Protein AF-A0A1Z4RMT8-F1 (afdb_monomer_lite)

Radius of gyration: 17.28 Å; chains: 1; bounding box: 41×30×41 Å

Foldseek 3Di:
DDKDKDWDWADPDLQDTDIDIDIDDDDDVVVPNPVVVVVVVVVVVVVVVVVVVVDDSDDDLPPVVDDDDPVCVVVVVVSPVVVVVCVVVVNPPPD

Structure (mmCIF, N/CA/C/O backbone):
data_AF-A0A1Z4RMT8-F1
#
_entry.id   AF-A0A1Z4RMT8-F1
#
loop_
_atom_site.group_PDB
_atom_site.id
_atom_site.type_symbol
_atom_site.label_atom_id
_atom_site.label_alt_id
_atom_site.label_comp_id
_atom_site.label_asym_id
_atom_site.label_entity_id
_atom_site.label_seq_id
_atom_site.pdbx_PDB_ins_code
_atom_site.Cartn_x
_atom_site.Cartn_y
_atom_site.Cartn_z
_atom_site.occupancy
_atom_site.B_iso_or_equiv
_atom_site.auth_seq_id
_atom_site.auth_comp_id
_atom_site.auth_asym_id
_atom_site.auth_atom_id
_atom_site.pdbx_PDB_model_num
ATOM 1 N N . MET A 1 1 ? 21.112 6.092 -6.446 1.00 73.25 1 MET A N 1
ATOM 2 C CA . MET A 1 1 ? 20.021 5.629 -7.330 1.00 73.25 1 MET A CA 1
ATOM 3 C C . MET A 1 1 ? 18.718 6.182 -6.777 1.00 73.25 1 MET A C 1
ATOM 5 O O . MET A 1 1 ? 18.551 6.116 -5.566 1.00 73.25 1 MET A O 1
ATOM 9 N N . VAL A 1 2 ? 17.860 6.788 -7.603 1.00 86.69 2 VAL A N 1
ATOM 10 C CA . VAL A 1 2 ? 16.583 7.375 -7.156 1.00 86.69 2 VAL A CA 1
ATOM 11 C C . VAL A 1 2 ? 15.436 6.616 -7.817 1.00 86.69 2 VAL A C 1
ATOM 13 O O . VAL A 1 2 ? 15.328 6.587 -9.043 1.00 86.69 2 VAL A O 1
ATOM 16 N N . HIS A 1 3 ? 14.602 5.997 -6.984 1.00 91.12 3 HIS A N 1
ATOM 17 C CA . HIS A 1 3 ? 13.366 5.320 -7.358 1.00 91.12 3 HIS A CA 1
ATOM 18 C C . HIS A 1 3 ? 12.300 5.740 -6.354 1.00 91.12 3 HIS A C 1
ATOM 20 O O . HIS A 1 3 ? 12.374 5.373 -5.182 1.00 91.12 3 HIS A O 1
ATOM 26 N N . ILE A 1 4 ? 11.353 6.560 -6.791 1.00 95.19 4 ILE A N 1
ATOM 27 C CA . ILE A 1 4 ? 10.312 7.114 -5.930 1.00 95.19 4 ILE A CA 1
ATOM 28 C C . ILE A 1 4 ? 8.977 6.632 -6.465 1.00 95.19 4 ILE A C 1
ATOM 30 O O . ILE A 1 4 ? 8.603 6.957 -7.589 1.00 95.19 4 ILE A O 1
ATOM 34 N N . ILE A 1 5 ? 8.257 5.879 -5.642 1.00 94.50 5 ILE A N 1
ATOM 35 C CA . ILE A 1 5 ? 6.880 5.493 -5.926 1.00 94.50 5 ILE A CA 1
ATOM 36 C C . ILE A 1 5 ? 5.981 6.571 -5.338 1.00 94.50 5 ILE A C 1
ATOM 38 O O . ILE A 1 5 ? 6.066 6.888 -4.150 1.00 94.50 5 ILE A O 1
ATOM 42 N N . VAL A 1 6 ? 5.126 7.138 -6.178 1.00 95.31 6 VAL A N 1
ATOM 43 C CA . VAL A 1 6 ? 4.055 8.030 -5.751 1.00 95.31 6 VAL A CA 1
ATOM 44 C C . VAL A 1 6 ? 2.766 7.236 -5.833 1.00 95.31 6 VAL A C 1
ATOM 46 O O . VAL A 1 6 ? 2.370 6.836 -6.924 1.00 95.31 6 VAL A O 1
ATOM 49 N N . ASN A 1 7 ? 2.134 7.005 -4.685 1.00 95.25 7 ASN A N 1
ATOM 50 C CA . ASN A 1 7 ? 0.829 6.364 -4.584 1.00 95.25 7 ASN A CA 1
ATOM 51 C C . ASN A 1 7 ? -0.174 7.356 -3.985 1.00 95.25 7 ASN A C 1
ATOM 53 O O . ASN A 1 7 ? 0.065 7.922 -2.915 1.00 95.25 7 ASN A O 1
ATOM 57 N N . THR A 1 8 ? -1.279 7.585 -4.687 1.00 95.25 8 THR A N 1
ATOM 58 C CA . THR A 1 8 ? -2.343 8.494 -4.258 1.00 95.25 8 THR A CA 1
ATOM 59 C C . THR A 1 8 ? -3.693 7.800 -4.327 1.00 95.25 8 THR A C 1
ATOM 61 O O . THR A 1 8 ? -4.028 7.201 -5.349 1.00 95.25 8 THR A O 1
ATOM 64 N N . ALA A 1 9 ? -4.475 7.932 -3.256 1.00 93.75 9 ALA A N 1
ATOM 65 C CA . ALA A 1 9 ? -5.852 7.468 -3.176 1.00 93.75 9 ALA A CA 1
ATOM 66 C C . ALA A 1 9 ? -6.797 8.673 -3.174 1.00 93.75 9 ALA A C 1
ATOM 68 O O . ALA A 1 9 ? -6.671 9.558 -2.327 1.00 93.75 9 ALA A O 1
ATOM 69 N N . THR A 1 10 ? -7.726 8.713 -4.128 1.00 95.00 10 THR A N 1
ATOM 70 C CA . THR A 1 10 ? -8.764 9.749 -4.204 1.00 95.00 10 THR A CA 1
ATOM 71 C C . THR A 1 10 ? -10.135 9.106 -4.006 1.00 95.00 10 THR A C 1
ATOM 73 O O . THR A 1 10 ?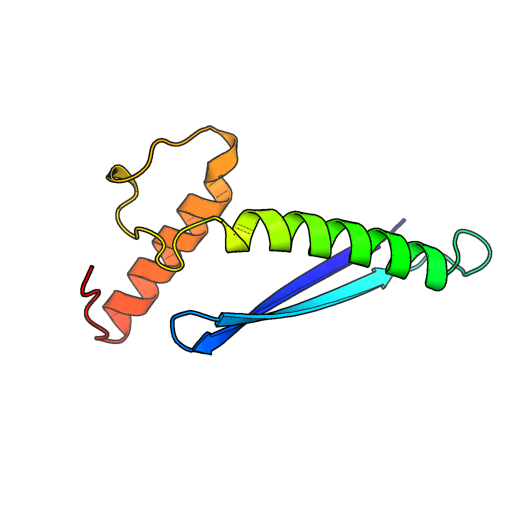 -10.477 8.213 -4.785 1.00 95.00 10 THR A O 1
ATOM 76 N N . PRO A 1 11 ? -10.927 9.528 -3.005 1.00 93.12 11 PRO A N 1
ATOM 77 C CA . PRO A 1 11 ? -12.258 8.972 -2.792 1.00 93.12 11 PRO A CA 1
ATOM 78 C C . PRO A 1 11 ? -13.176 9.296 -3.976 1.00 93.12 11 PRO A C 1
ATOM 80 O O . PRO A 1 11 ? -13.201 10.429 -4.459 1.00 93.12 11 PRO A O 1
ATOM 83 N N . ILE A 1 12 ? -13.926 8.295 -4.442 1.00 96.56 12 ILE A N 1
ATOM 84 C CA . ILE A 1 12 ? -14.994 8.457 -5.444 1.00 96.56 12 ILE A CA 1
ATOM 85 C C . ILE A 1 12 ? -16.347 8.539 -4.729 1.00 96.56 12 ILE A C 1
ATOM 87 O O . ILE A 1 12 ? -17.188 9.367 -5.072 1.00 96.56 12 ILE A O 1
ATOM 91 N N . ASN A 1 13 ? -16.550 7.666 -3.742 1.00 94.38 13 ASN A N 1
ATOM 92 C CA . ASN A 1 13 ? -17.694 7.623 -2.835 1.00 94.38 13 ASN A CA 1
ATOM 93 C C . ASN A 1 13 ? -17.275 6.917 -1.531 1.00 94.38 13 ASN A C 1
ATOM 95 O O . ASN A 1 13 ? -16.117 6.529 -1.387 1.00 94.38 13 ASN A O 1
ATOM 99 N N . ASP A 1 14 ? -18.223 6.712 -0.620 1.00 91.06 14 ASP A N 1
ATOM 100 C CA . ASP A 1 14 ? -17.974 6.172 0.725 1.00 91.06 14 ASP A CA 1
ATOM 101 C C . ASP A 1 14 ? -17.357 4.761 0.741 1.00 91.06 14 ASP A C 1
ATOM 103 O O . ASP A 1 14 ? -16.732 4.375 1.719 1.00 91.06 14 ASP A O 1
ATOM 107 N N . THR A 1 15 ? -17.486 3.994 -0.347 1.00 93.44 15 THR A N 1
ATOM 108 C CA . THR A 1 15 ? -17.037 2.587 -0.414 1.00 93.44 15 THR A CA 1
ATOM 109 C C . THR A 1 15 ? -15.962 2.337 -1.469 1.00 93.44 15 THR A C 1
ATOM 111 O O . THR A 1 15 ? -15.520 1.205 -1.653 1.00 93.44 15 THR A O 1
ATOM 114 N N . SER A 1 16 ? -15.530 3.367 -2.204 1.00 94.06 16 SER A N 1
ATOM 115 C CA . SER A 1 16 ? -14.561 3.191 -3.288 1.00 94.06 16 SER A CA 1
ATOM 116 C C . SER A 1 16 ? -13.654 4.400 -3.488 1.00 94.06 16 SER A C 1
ATOM 118 O O . SER A 1 16 ? -14.064 5.560 -3.406 1.00 94.06 16 SER A O 1
ATOM 120 N N . SER A 1 17 ? -12.393 4.111 -3.804 1.00 95.12 17 SER A N 1
ATOM 121 C CA . SER A 1 17 ? -11.362 5.102 -4.107 1.00 95.12 17 SER A CA 1
ATOM 122 C C . SER A 1 17 ? -10.634 4.749 -5.399 1.00 95.12 17 SER A C 1
ATOM 124 O O . SER A 1 17 ? -10.411 3.580 -5.711 1.00 95.12 17 SER A O 1
ATOM 126 N N . GLN A 1 18 ? -10.220 5.770 -6.144 1.00 96.06 18 GLN A N 1
ATOM 127 C CA . GLN A 1 18 ? -9.285 5.621 -7.250 1.00 96.06 18 GLN A CA 1
ATOM 128 C C . GLN A 1 18 ? -7.857 5.621 -6.706 1.00 96.06 18 GLN A C 1
ATOM 130 O O . GLN A 1 18 ? -7.425 6.603 -6.101 1.00 96.06 18 GLN A O 1
ATOM 135 N N . ILE A 1 19 ? -7.118 4.546 -6.977 1.00 95.56 19 ILE A N 1
ATOM 136 C CA . ILE A 1 19 ? -5.679 4.472 -6.728 1.00 95.56 19 ILE A CA 1
ATOM 137 C C . ILE A 1 19 ? -4.929 4.841 -8.008 1.00 95.56 19 ILE A C 1
ATOM 139 O O . ILE A 1 19 ? -5.135 4.230 -9.059 1.00 95.56 19 ILE A O 1
ATOM 143 N N . VAL A 1 20 ? -4.054 5.841 -7.915 1.00 94.81 20 VAL A N 1
ATOM 144 C CA . VAL A 1 20 ? -3.120 6.228 -8.978 1.00 94.81 20 VAL A CA 1
ATOM 145 C C . VAL A 1 20 ? -1.708 6.066 -8.439 1.00 94.81 20 VAL A C 1
ATOM 147 O O . VAL A 1 20 ? -1.321 6.758 -7.496 1.00 94.81 20 VAL A O 1
ATOM 150 N N . GLN A 1 21 ? -0.947 5.165 -9.061 1.00 95.62 21 GLN A N 1
ATOM 151 C CA . GLN A 1 21 ? 0.456 4.934 -8.746 1.00 95.62 21 GLN A CA 1
ATOM 152 C C . GLN A 1 21 ? 1.325 5.155 -9.979 1.00 95.62 21 GLN A C 1
ATOM 154 O O . GLN A 1 21 ? 1.015 4.671 -11.070 1.00 95.62 21 GLN A O 1
ATOM 159 N N . PHE A 1 22 ? 2.437 5.855 -9.793 1.00 93.88 22 PHE A N 1
ATOM 160 C CA . PHE A 1 22 ? 3.481 5.981 -10.800 1.00 93.88 22 PHE A CA 1
ATOM 161 C C . PHE A 1 22 ? 4.857 6.033 -10.141 1.00 93.88 22 PHE A C 1
ATOM 163 O O . PHE A 1 22 ? 4.999 6.379 -8.967 1.00 93.88 22 PHE A O 1
ATOM 17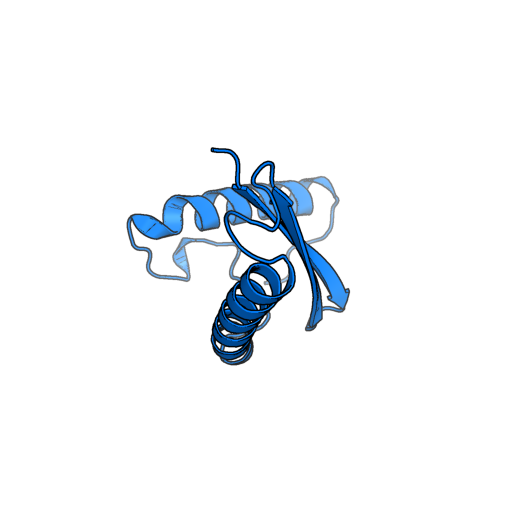0 N N . CYS A 1 23 ? 5.880 5.695 -10.920 1.00 94.19 23 CYS A N 1
ATOM 171 C CA . CYS A 1 23 ? 7.264 5.715 -10.475 1.00 94.19 23 CYS A CA 1
ATOM 172 C C . CYS A 1 23 ? 8.030 6.863 -11.139 1.00 94.19 23 CYS A C 1
ATOM 174 O O . CYS A 1 23 ? 8.033 7.008 -12.364 1.00 94.19 23 CYS A O 1
ATOM 176 N N . TRP A 1 24 ? 8.715 7.658 -10.319 1.00 94.50 24 TRP A N 1
ATOM 177 C CA . TRP A 1 24 ? 9.741 8.592 -10.755 1.00 94.50 24 TRP A CA 1
ATOM 178 C C . TRP A 1 24 ? 11.115 7.952 -10.567 1.00 94.50 24 TRP A C 1
ATOM 180 O O . TRP A 1 24 ? 11.532 7.649 -9.445 1.00 94.50 24 TRP A O 1
ATOM 190 N N . ARG A 1 25 ? 11.843 7.767 -11.668 1.00 93.06 25 ARG A N 1
ATOM 191 C CA . ARG A 1 25 ? 13.118 7.045 -11.675 1.00 93.06 25 ARG A CA 1
ATOM 192 C C . ARG A 1 25 ? 14.190 7.739 -12.503 1.00 93.06 25 ARG A C 1
ATOM 194 O O . ARG A 1 25 ? 13.878 8.445 -13.455 1.00 93.06 25 ARG A O 1
ATOM 201 N N . ASN A 1 26 ? 15.454 7.508 -12.138 1.00 93.56 26 ASN A N 1
ATOM 202 C CA . ASN A 1 26 ? 16.620 8.050 -12.846 1.00 93.56 26 ASN A CA 1
ATOM 203 C C . ASN A 1 26 ? 17.559 6.997 -13.462 1.00 93.56 26 ASN A C 1
ATOM 205 O O . ASN A 1 26 ? 18.585 7.372 -14.024 1.00 93.56 26 ASN A O 1
ATOM 209 N N . HIS A 1 27 ? 17.245 5.706 -13.330 1.00 90.31 27 HIS A N 1
ATOM 210 C CA . HIS A 1 27 ? 17.967 4.638 -14.022 1.00 90.31 27 HIS A CA 1
ATOM 211 C C . HIS A 1 27 ? 17.475 4.511 -15.469 1.00 90.31 27 HIS A C 1
ATOM 213 O O . HIS A 1 27 ? 16.358 4.924 -15.796 1.00 90.31 27 HIS A O 1
ATOM 219 N N . THR A 1 28 ? 18.326 3.978 -16.336 1.00 92.44 28 THR A N 1
ATOM 220 C CA . THR A 1 28 ? 18.081 3.874 -17.777 1.00 92.44 28 THR A CA 1
ATOM 221 C C . THR A 1 28 ? 17.368 2.570 -18.135 1.00 92.44 28 THR A C 1
ATOM 223 O O . THR A 1 28 ? 17.317 1.637 -17.337 1.00 92.44 28 THR A O 1
ATOM 226 N N . GLU A 1 29 ? 16.862 2.472 -19.368 1.00 93.69 29 GLU A N 1
ATOM 227 C CA . GLU A 1 29 ? 16.300 1.216 -19.897 1.00 93.69 29 GLU A CA 1
ATOM 228 C C . GLU A 1 29 ? 17.314 0.063 -19.935 1.00 93.69 29 GLU A C 1
ATOM 230 O O . GLU A 1 29 ? 16.910 -1.095 -19.909 1.00 93.69 29 GLU A O 1
ATOM 235 N N . ALA A 1 30 ? 18.618 0.358 -19.992 1.00 94.31 30 ALA A N 1
ATOM 236 C CA . ALA A 1 30 ? 19.661 -0.666 -19.964 1.00 94.31 30 ALA A CA 1
ATOM 237 C C . ALA A 1 30 ? 19.869 -1.256 -18.560 1.00 94.31 30 ALA A C 1
ATOM 239 O O . ALA A 1 30 ? 20.324 -2.390 -18.445 1.00 94.31 30 ALA A O 1
ATOM 240 N N . ASP A 1 31 ? 19.537 -0.497 -17.509 1.00 93.62 31 ASP A N 1
ATOM 241 C CA . ASP A 1 31 ? 19.623 -0.965 -16.125 1.00 93.62 31 ASP A CA 1
ATOM 242 C C . ASP A 1 31 ? 18.424 -1.860 -15.781 1.00 93.62 31 ASP A C 1
ATOM 244 O O . ASP A 1 31 ? 18.588 -2.939 -15.215 1.00 93.62 31 ASP A O 1
ATOM 248 N N . ILE A 1 32 ? 17.215 -1.402 -16.123 1.00 92.31 32 ILE A N 1
ATOM 249 C CA . ILE A 1 32 ? 15.963 -2.162 -16.020 1.00 92.31 32 ILE A CA 1
ATOM 250 C C . ILE A 1 32 ? 14.896 -1.514 -16.905 1.00 92.31 32 ILE A C 1
ATOM 252 O O . ILE A 1 32 ? 14.735 -0.283 -16.938 1.00 92.31 32 ILE A O 1
ATOM 256 N N . SER A 1 33 ? 14.129 -2.341 -17.612 1.00 95.38 33 SER A N 1
ATOM 257 C CA . SER A 1 33 ? 13.146 -1.818 -18.553 1.00 95.38 33 SER A CA 1
ATOM 258 C C . SER A 1 33 ? 11.953 -1.171 -17.843 1.00 95.38 33 SER A C 1
ATOM 260 O O . SER A 1 33 ? 11.515 -1.630 -16.783 1.00 95.38 33 SER A O 1
ATOM 262 N N . ALA A 1 34 ? 11.353 -0.136 -18.443 1.00 94.00 34 ALA A N 1
ATOM 263 C CA . ALA A 1 34 ? 10.108 0.449 -17.915 1.00 94.00 34 ALA A CA 1
ATOM 264 C C . ALA A 1 34 ? 9.016 -0.609 -17.728 1.00 94.00 34 ALA A C 1
ATOM 266 O O . ALA A 1 34 ? 8.236 -0.563 -16.778 1.00 94.00 34 ALA A O 1
ATOM 267 N N . LYS A 1 35 ? 8.965 -1.567 -18.658 1.00 95.88 35 LYS A N 1
ATOM 268 C CA . LYS A 1 35 ? 7.978 -2.641 -18.673 1.00 95.88 35 LYS A CA 1
ATOM 269 C C . LYS A 1 35 ? 8.093 -3.525 -17.435 1.00 95.88 35 LYS A C 1
ATOM 271 O O . LYS A 1 35 ? 7.066 -3.870 -16.859 1.00 95.88 35 LYS A O 1
ATOM 276 N N . GLU A 1 36 ? 9.308 -3.883 -17.035 1.00 95.25 36 GLU A N 1
ATOM 277 C CA . GLU A 1 36 ? 9.544 -4.713 -15.851 1.00 95.25 36 GLU A CA 1
ATOM 278 C C . GLU A 1 36 ? 9.200 -3.968 -14.564 1.00 95.25 36 GLU A C 1
ATOM 280 O O . GLU A 1 36 ? 8.504 -4.529 -13.721 1.00 95.25 36 GLU A O 1
ATOM 285 N N . VAL A 1 37 ? 9.586 -2.691 -14.453 1.00 94.38 37 VAL A N 1
ATOM 286 C CA . VAL A 1 37 ? 9.216 -1.844 -13.305 1.00 94.38 37 VAL A CA 1
ATOM 287 C C . VAL A 1 37 ? 7.694 -1.759 -13.165 1.00 94.38 37 VAL A C 1
ATOM 289 O O . VAL A 1 37 ? 7.149 -2.035 -12.102 1.00 94.38 37 VAL A O 1
ATOM 292 N N . VAL A 1 38 ? 6.985 -1.457 -14.257 1.00 94.50 38 VAL A N 1
ATOM 293 C CA . VAL A 1 38 ? 5.516 -1.361 -14.252 1.00 94.50 38 VAL A CA 1
ATOM 294 C C . VAL A 1 38 ? 4.859 -2.708 -13.946 1.00 94.50 38 VAL A C 1
ATOM 296 O O . VAL A 1 38 ? 3.830 -2.744 -13.271 1.00 94.50 38 VAL A O 1
ATOM 299 N N . ALA A 1 39 ? 5.412 -3.814 -14.448 1.00 96.19 39 ALA A N 1
ATOM 300 C CA . ALA A 1 39 ? 4.884 -5.148 -14.174 1.00 96.19 39 ALA A CA 1
ATOM 301 C C . ALA A 1 39 ? 5.019 -5.512 -12.690 1.00 96.19 39 ALA A C 1
ATOM 303 O O . ALA A 1 39 ? 4.065 -6.031 -12.109 1.00 96.19 39 ALA A O 1
ATOM 304 N N . PHE A 1 40 ? 6.164 -5.196 -12.082 1.00 94.94 40 PHE A N 1
ATOM 305 C CA . PHE A 1 40 ? 6.400 -5.400 -10.658 1.00 94.94 40 PHE A CA 1
ATOM 306 C C . PHE A 1 40 ? 5.463 -4.539 -9.803 1.00 94.94 40 PHE A C 1
ATOM 308 O O . PHE A 1 40 ? 4.708 -5.079 -8.996 1.00 94.94 40 PHE A O 1
ATOM 315 N N . ASP A 1 41 ? 5.425 -3.226 -10.047 1.00 95.00 41 ASP A N 1
ATOM 316 C CA . ASP A 1 41 ? 4.565 -2.294 -9.308 1.00 95.00 41 ASP A CA 1
ATOM 317 C C . ASP A 1 41 ? 3.085 -2.693 -9.408 1.00 95.00 41 ASP A C 1
ATOM 319 O O . ASP A 1 41 ? 2.350 -2.645 -8.423 1.00 95.00 41 ASP A O 1
ATOM 323 N N . ARG A 1 42 ? 2.638 -3.146 -10.586 1.00 95.56 42 ARG A N 1
ATOM 324 C CA . ARG A 1 42 ? 1.266 -3.632 -10.781 1.00 95.56 42 ARG A CA 1
ATOM 325 C C . ARG A 1 42 ? 0.967 -4.874 -9.947 1.00 95.56 42 ARG A C 1
ATOM 327 O O . ARG A 1 42 ? -0.148 -4.982 -9.447 1.00 95.56 42 ARG A O 1
ATOM 334 N N . ALA A 1 43 ? 1.909 -5.808 -9.826 1.00 97.19 43 ALA A N 1
ATOM 335 C CA . ALA A 1 43 ? 1.709 -7.003 -9.013 1.00 97.19 43 ALA A CA 1
ATOM 336 C C . ALA A 1 43 ? 1.518 -6.637 -7.533 1.00 97.19 43 ALA A C 1
ATOM 338 O O . ALA A 1 43 ? 0.564 -7.111 -6.923 1.00 97.19 43 ALA A O 1
ATOM 339 N N . VAL A 1 44 ? 2.344 -5.723 -7.009 1.00 95.94 44 VAL A N 1
ATOM 340 C CA . VAL A 1 44 ? 2.240 -5.223 -5.625 1.00 95.94 44 VAL A CA 1
ATOM 341 C C . VAL A 1 44 ? 0.896 -4.532 -5.380 1.00 95.94 44 VAL A C 1
ATOM 343 O O . VAL A 1 44 ? 0.199 -4.862 -4.428 1.00 95.94 44 VAL A O 1
ATOM 346 N N . ILE A 1 45 ? 0.462 -3.637 -6.276 1.00 95.56 45 ILE A N 1
ATOM 347 C CA . ILE A 1 45 ? -0.842 -2.961 -6.131 1.00 95.56 45 ILE A CA 1
ATOM 348 C C . ILE A 1 45 ? -2.004 -3.964 -6.120 1.00 95.56 45 ILE A C 1
ATOM 350 O O . ILE A 1 45 ? -2.997 -3.753 -5.427 1.00 95.56 45 ILE A O 1
ATOM 354 N N . LEU A 1 46 ? -1.927 -5.031 -6.920 1.00 96.19 46 LEU A N 1
ATOM 355 C CA . LEU A 1 46 ? -2.984 -6.043 -6.968 1.00 96.19 46 LEU A CA 1
ATOM 356 C C . LEU A 1 46 ? -3.023 -6.901 -5.698 1.00 96.19 46 LEU A C 1
ATOM 358 O O . LEU A 1 46 ? -4.114 -7.288 -5.283 1.00 96.19 46 LEU A O 1
ATOM 362 N N . GLU A 1 47 ? -1.871 -7.163 -5.079 1.00 97.62 47 GLU A N 1
ATOM 363 C CA . GLU A 1 47 ? -1.790 -7.788 -3.755 1.00 97.62 47 GLU A CA 1
ATOM 364 C C . GLU A 1 47 ? -2.436 -6.894 -2.689 1.00 97.62 47 GLU A C 1
ATOM 366 O O . GLU A 1 47 ? -3.369 -7.332 -2.014 1.00 97.62 47 GLU A O 1
ATOM 371 N N . ASP A 1 48 ? -2.022 -5.625 -2.605 1.00 95.75 48 ASP A N 1
ATOM 372 C CA . ASP A 1 48 ? -2.582 -4.650 -1.659 1.00 95.75 48 ASP A CA 1
ATOM 373 C C . ASP A 1 48 ? -4.098 -4.514 -1.833 1.00 95.75 48 ASP A C 1
ATOM 375 O O . ASP A 1 48 ? -4.856 -4.525 -0.862 1.00 95.75 48 ASP A O 1
ATOM 379 N N . LYS A 1 49 ? -4.560 -4.434 -3.087 1.00 95.62 49 LYS A N 1
ATOM 380 C CA . LYS A 1 49 ? -5.984 -4.379 -3.421 1.00 95.62 49 LYS A CA 1
ATOM 381 C C . LYS A 1 49 ? -6.734 -5.587 -2.862 1.00 95.62 49 LYS A C 1
ATOM 383 O O . LYS A 1 49 ? -7.785 -5.406 -2.255 1.00 95.62 49 LYS A O 1
ATOM 388 N N . ALA A 1 50 ? -6.206 -6.795 -3.059 1.00 97.31 50 ALA A N 1
ATOM 389 C CA . ALA A 1 50 ? -6.848 -8.011 -2.577 1.00 97.31 50 ALA A CA 1
ATOM 390 C C . ALA A 1 50 ? -6.985 -8.015 -1.048 1.00 97.31 50 ALA A C 1
ATOM 392 O O . ALA A 1 50 ? -7.992 -8.494 -0.541 1.00 97.31 50 ALA A O 1
ATOM 393 N N . VAL A 1 51 ? -6.017 -7.454 -0.315 1.00 95.81 51 VAL A N 1
ATOM 394 C CA . VAL A 1 51 ? -6.106 -7.306 1.145 1.00 95.81 51 VAL A CA 1
ATOM 395 C C . VAL A 1 51 ? -7.143 -6.247 1.529 1.00 95.81 51 VAL A C 1
ATOM 397 O O . VAL A 1 51 ? -8.027 -6.531 2.335 1.00 95.81 51 VA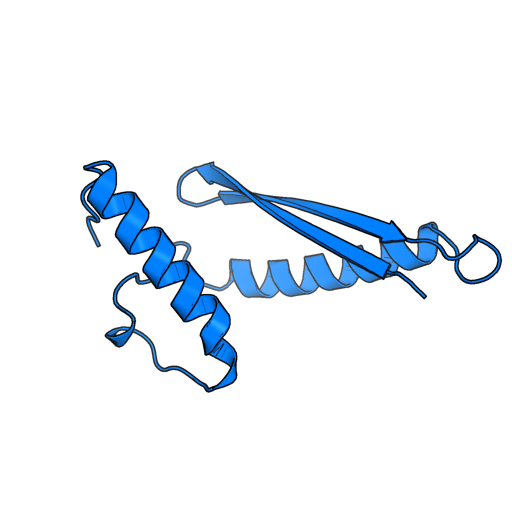L A O 1
ATOM 400 N N . LEU A 1 52 ? -7.084 -5.052 0.936 1.00 93.44 52 LEU A N 1
ATOM 401 C CA . LEU A 1 52 ? -7.998 -3.945 1.252 1.00 93.44 52 LEU A CA 1
ATOM 402 C C . LEU A 1 52 ? -9.466 -4.284 0.964 1.00 93.44 52 LEU A C 1
ATOM 404 O O . LEU A 1 52 ? -10.347 -3.898 1.720 1.00 93.44 52 LEU A O 1
ATOM 408 N N . GLU A 1 53 ? -9.747 -5.046 -0.093 1.00 94.31 53 GLU A N 1
ATOM 409 C CA . GLU A 1 53 ? -11.116 -5.467 -0.426 1.00 94.31 53 GLU A CA 1
ATOM 410 C C . GLU A 1 53 ? -11.677 -6.538 0.530 1.00 94.31 53 GLU A C 1
ATOM 412 O O . GLU A 1 53 ? -12.852 -6.889 0.429 1.00 94.31 53 GLU A O 1
ATOM 417 N N . THR A 1 54 ? -10.873 -7.048 1.472 1.00 95.75 54 THR A N 1
ATOM 418 C CA . THR A 1 54 ? -11.346 -7.940 2.550 1.00 95.75 54 THR A CA 1
ATOM 419 C C . THR A 1 54 ? -11.637 -7.219 3.864 1.00 95.75 54 THR A C 1
ATOM 421 O O . THR A 1 54 ? -12.175 -7.841 4.782 1.00 95.75 54 THR A O 1
ATOM 424 N N . THR A 1 55 ? -11.288 -5.936 3.978 1.00 92.19 55 THR A N 1
ATOM 425 C CA . THR A 1 55 ? -11.526 -5.135 5.184 1.00 92.19 55 THR A CA 1
ATOM 426 C C . THR A 1 55 ? -12.805 -4.314 5.066 1.00 92.19 55 THR A C 1
ATOM 428 O O . THR A 1 55 ? -13.333 -4.118 3.972 1.00 92.19 55 THR A O 1
ATOM 431 N N . ASP A 1 56 ? -13.301 -3.814 6.198 1.00 91.44 56 ASP A N 1
ATOM 432 C CA . ASP A 1 56 ? -14.363 -2.807 6.194 1.00 91.44 56 ASP A CA 1
ATOM 433 C C . ASP A 1 56 ? -13.877 -1.531 5.479 1.00 91.44 56 ASP A C 1
ATOM 435 O O . ASP A 1 56 ? -12.687 -1.197 5.522 1.00 91.44 56 ASP A O 1
ATOM 439 N N . TYR A 1 57 ? -14.789 -0.845 4.792 1.00 89.12 57 TYR A N 1
ATOM 440 C CA . TYR A 1 57 ? -14.508 0.432 4.140 1.00 89.12 57 TYR A CA 1
ATOM 441 C C . TYR A 1 57 ? -14.312 1.546 5.176 1.00 89.12 57 TYR A C 1
ATOM 443 O O . TYR A 1 57 ? -13.533 2.475 4.936 1.00 89.12 57 TYR A O 1
ATOM 451 N N . ASP A 1 58 ? -14.972 1.440 6.333 1.00 88.44 58 ASP A N 1
ATOM 452 C CA . ASP A 1 58 ? -14.843 2.4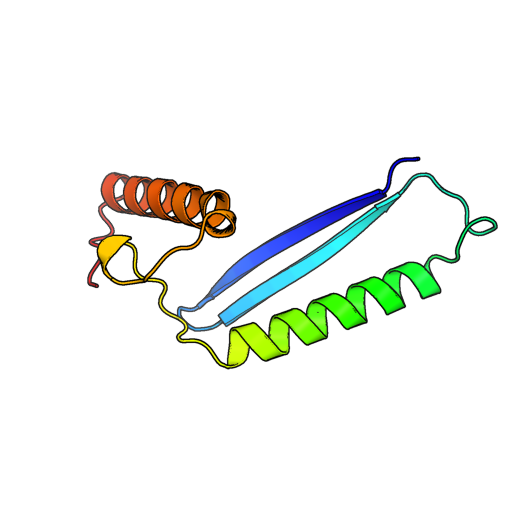05 7.416 1.00 88.44 58 ASP A CA 1
ATOM 453 C C . ASP A 1 58 ? -13.594 2.135 8.261 1.00 88.44 58 ASP A C 1
ATOM 455 O O . ASP A 1 58 ? -13.379 1.050 8.801 1.00 88.44 58 ASP A O 1
ATOM 459 N N . VAL A 1 59 ? -12.773 3.176 8.433 1.00 86.25 59 VAL A N 1
ATOM 460 C CA . VAL A 1 59 ? -11.618 3.140 9.333 1.00 86.25 59 VAL A CA 1
ATOM 461 C C . VAL A 1 59 ? -11.961 3.816 10.666 1.00 86.25 59 VAL A C 1
ATOM 463 O O . VAL A 1 59 ? -12.324 4.998 10.678 1.00 86.25 59 VAL A O 1
ATOM 466 N N . PRO A 1 60 ? -11.810 3.134 11.818 1.00 89.19 60 PRO A N 1
ATOM 467 C CA . PRO A 1 60 ? -12.137 3.732 13.104 1.00 89.19 60 PRO A CA 1
ATOM 468 C C . PRO A 1 60 ? -11.189 4.893 13.424 1.00 89.19 60 PRO A C 1
ATOM 470 O O . PRO A 1 60 ? -9.962 4.752 13.477 1.00 89.19 60 PRO A O 1
ATOM 473 N N . LEU A 1 61 ? -11.774 6.069 13.663 1.00 88.12 61 LEU A N 1
ATOM 474 C CA . LEU A 1 61 ? -11.029 7.280 14.012 1.00 88.12 61 LEU A CA 1
ATOM 475 C C . LEU A 1 61 ? -10.593 7.304 15.484 1.00 88.12 61 LEU A C 1
ATOM 477 O O . LEU A 1 61 ? -9.576 7.929 15.806 1.00 88.12 61 LEU A O 1
ATOM 481 N N . ASP A 1 62 ? -11.321 6.616 16.372 1.00 89.56 62 ASP A N 1
ATOM 482 C CA . ASP A 1 62 ? -10.837 6.332 17.724 1.00 89.56 62 ASP A CA 1
ATOM 483 C C . ASP A 1 62 ? -9.870 5.147 17.682 1.00 89.56 62 ASP A C 1
ATOM 485 O O . ASP A 1 62 ? -10.244 3.991 17.490 1.00 89.56 62 ASP A O 1
ATOM 489 N N . ILE A 1 63 ? -8.596 5.450 17.923 1.00 88.81 63 ILE A N 1
ATOM 490 C CA . ILE A 1 63 ? -7.516 4.466 17.938 1.00 88.81 63 ILE A CA 1
ATOM 491 C C . ILE A 1 63 ? -7.716 3.371 18.993 1.00 88.81 63 ILE A C 1
ATOM 493 O O . ILE A 1 63 ? -7.063 2.344 18.910 1.00 88.81 63 ILE A O 1
ATOM 497 N N . LYS A 1 64 ? -8.581 3.541 19.995 1.00 90.00 64 LYS A N 1
ATOM 498 C CA . LYS A 1 64 ? -8.823 2.500 21.009 1.00 90.00 64 LYS A CA 1
ATOM 499 C C . LYS A 1 64 ? -9.651 1.324 20.487 1.00 90.00 64 LYS A C 1
ATOM 501 O O . LYS A 1 64 ? -9.690 0.294 21.154 1.00 90.00 64 LYS A O 1
ATOM 506 N N . LEU A 1 65 ? -10.317 1.485 19.342 1.00 90.94 65 LEU A N 1
ATOM 507 C CA . LEU A 1 65 ? -11.197 0.465 18.764 1.00 90.94 65 LEU A CA 1
ATOM 508 C C . LEU A 1 65 ? -10.427 -0.682 18.094 1.00 90.94 65 LEU A C 1
ATOM 510 O O . LEU A 1 65 ? -10.970 -1.771 17.943 1.00 90.94 65 LEU A O 1
ATOM 514 N N . GLU A 1 66 ? -9.156 -0.469 17.754 1.00 91.56 66 GLU A N 1
ATOM 515 C CA . GLU A 1 66 ? -8.278 -1.478 17.153 1.00 91.56 66 GLU A CA 1
ATOM 516 C C . GLU A 1 66 ? -7.052 -1.738 18.036 1.00 91.56 66 GLU A C 1
ATOM 518 O O . GLU A 1 66 ? -6.607 -0.866 18.786 1.00 91.56 66 GLU A O 1
ATOM 523 N N . GLN A 1 67 ? -6.494 -2.948 17.946 1.00 93.69 67 GLN A N 1
ATOM 524 C CA . GLN A 1 67 ? -5.195 -3.266 18.541 1.00 93.69 67 GLN A CA 1
ATOM 525 C C . GLN A 1 67 ? -4.079 -2.842 17.588 1.00 93.69 67 GLN A C 1
ATOM 527 O O . GLN A 1 67 ? -4.184 -3.062 16.385 1.00 93.69 67 GLN A O 1
ATOM 532 N N . HIS A 1 68 ? -3.005 -2.270 18.135 1.00 93.44 68 HIS A N 1
ATOM 533 C CA . HIS A 1 68 ? -1.909 -1.710 17.340 1.00 93.44 68 HIS A CA 1
ATOM 534 C C . HIS A 1 68 ? -0.587 -2.396 17.633 1.00 93.44 68 HIS A C 1
ATOM 536 O O . HIS A 1 68 ? -0.265 -2.734 18.775 1.00 93.44 68 HIS A O 1
ATOM 542 N N . MET A 1 69 ? 0.219 -2.494 16.592 1.00 95.81 69 MET A N 1
ATOM 543 C CA . MET A 1 69 ? 1.615 -2.882 16.611 1.00 95.81 69 MET A CA 1
ATOM 544 C C . MET A 1 69 ? 2.503 -1.647 16.426 1.00 95.81 69 MET A C 1
ATOM 546 O O . MET A 1 69 ? 2.074 -0.571 16.007 1.00 95.81 69 MET A O 1
ATOM 550 N N . MET A 1 70 ? 3.800 -1.801 16.697 1.00 95.19 70 MET A N 1
ATOM 551 C CA . MET A 1 70 ? 4.775 -0.712 16.541 1.00 95.19 70 MET A CA 1
ATOM 552 C C . MET A 1 70 ? 4.822 -0.142 15.110 1.00 95.19 70 MET A C 1
ATOM 554 O O . MET A 1 70 ? 5.120 1.040 14.926 1.00 95.19 70 MET A O 1
ATOM 558 N N . THR A 1 71 ? 4.514 -0.966 14.107 1.00 96.12 71 THR A N 1
ATOM 559 C CA . THR A 1 71 ? 4.505 -0.605 12.682 1.00 96.12 71 THR A CA 1
ATOM 560 C C . THR A 1 71 ? 3.323 0.273 12.280 1.00 96.12 71 THR A C 1
ATOM 562 O O . THR A 1 71 ? 3.423 0.967 11.274 1.00 96.12 71 THR A O 1
ATOM 565 N N . ASP A 1 72 ? 2.255 0.334 13.081 1.00 94.50 72 ASP A N 1
ATOM 566 C CA . ASP A 1 72 ? 1.020 1.061 12.738 1.00 94.50 72 ASP A CA 1
ATOM 567 C C . ASP A 1 72 ? 1.108 2.562 13.039 1.00 94.50 72 ASP A C 1
ATOM 569 O O . ASP A 1 72 ? 0.204 3.346 12.736 1.00 94.50 72 ASP A O 1
ATOM 573 N N . LYS A 1 73 ? 2.236 3.004 13.608 1.00 94.81 73 LYS A N 1
ATOM 574 C CA . LYS A 1 73 ? 2.491 4.403 13.961 1.00 94.81 73 LYS A CA 1
ATOM 575 C C . LYS A 1 73 ? 2.195 5.391 12.815 1.00 94.81 73 LYS A C 1
ATOM 577 O O . LYS A 1 73 ? 1.581 6.420 13.111 1.00 94.81 73 LYS A O 1
ATOM 582 N N . PRO A 1 74 ? 2.571 5.147 11.541 1.00 94.81 74 PRO A N 1
ATOM 583 C CA . PRO A 1 74 ? 2.216 6.043 10.439 1.00 94.81 74 PRO A CA 1
ATOM 584 C C . PRO A 1 74 ? 0.701 6.133 10.212 1.00 94.81 74 PRO A C 1
ATOM 586 O O . PRO A 1 74 ? 0.172 7.239 10.096 1.00 94.81 74 PRO A O 1
ATOM 589 N N . GLY A 1 75 ? -0.006 4.997 10.234 1.00 92.38 75 GLY A N 1
ATOM 590 C CA . GLY A 1 75 ? -1.464 4.945 10.089 1.00 92.38 75 GLY A CA 1
ATOM 591 C C . GLY A 1 75 ? -2.179 5.713 11.202 1.00 92.38 75 GLY A C 1
ATOM 592 O O . GLY A 1 75 ? -3.048 6.542 10.933 1.00 92.38 75 GLY A O 1
ATOM 593 N N . ILE A 1 76 ? -1.729 5.552 12.449 1.00 94.19 76 ILE A N 1
ATOM 594 C CA . ILE A 1 76 ? -2.242 6.304 13.605 1.00 94.19 76 ILE A CA 1
ATOM 595 C C . ILE A 1 76 ? -2.060 7.819 13.422 1.00 94.19 76 ILE A C 1
ATOM 597 O O . ILE A 1 76 ? -2.951 8.600 13.766 1.00 94.19 76 ILE A O 1
ATOM 601 N N . VAL A 1 77 ? -0.920 8.267 12.883 1.00 95.25 77 VAL A N 1
ATOM 602 C CA . VAL A 1 77 ? -0.679 9.696 12.614 1.00 95.25 77 VAL A CA 1
ATOM 603 C C . VAL A 1 77 ? -1.639 10.229 11.549 1.00 95.25 77 VAL A C 1
ATOM 605 O O . VAL A 1 77 ? -2.167 11.331 11.721 1.00 95.25 77 VAL A O 1
ATOM 608 N N . ILE A 1 78 ? -1.893 9.466 10.484 1.00 93.12 78 ILE A N 1
ATOM 609 C CA . ILE A 1 78 ? -2.852 9.837 9.432 1.00 93.12 78 ILE A CA 1
ATOM 610 C C . ILE A 1 78 ? -4.263 9.935 10.014 1.00 93.12 78 ILE A C 1
ATOM 612 O O . ILE A 1 78 ? -4.909 10.967 9.838 1.00 93.12 78 ILE A O 1
ATOM 616 N N . ARG A 1 79 ? -4.708 8.933 10.785 1.00 92.94 79 ARG A N 1
ATOM 617 C CA . ARG A 1 79 ? -6.030 8.938 11.436 1.00 92.94 79 ARG A CA 1
ATOM 618 C C . ARG A 1 79 ? -6.210 10.159 12.332 1.00 92.94 79 ARG A C 1
ATOM 620 O O . ARG A 1 79 ? -7.186 10.878 12.182 1.00 92.94 79 ARG A O 1
ATOM 627 N N . ARG A 1 80 ? -5.223 10.492 13.174 1.00 92.88 80 ARG A N 1
ATOM 628 C CA . ARG A 1 80 ? -5.265 11.711 14.012 1.00 92.88 80 ARG A CA 1
ATOM 629 C C . ARG A 1 80 ? -5.409 12.994 13.190 1.00 92.88 80 ARG A C 1
ATOM 631 O O . ARG A 1 80 ? -6.155 13.889 13.585 1.00 92.88 80 ARG A O 1
ATOM 638 N N . LYS A 1 81 ? -4.694 13.100 12.065 1.00 93.06 81 LYS A N 1
ATOM 639 C CA . LYS A 1 81 ? -4.799 14.251 11.154 1.00 93.06 81 LYS A CA 1
ATOM 640 C C . LYS A 1 81 ? -6.177 14.318 10.496 1.00 93.06 81 LYS A C 1
ATOM 642 O O . LYS A 1 81 ? -6.740 15.406 10.419 1.00 93.06 81 LYS A O 1
ATOM 647 N N . LEU A 1 82 ? -6.721 13.177 10.076 1.00 90.62 82 LEU A N 1
ATOM 648 C CA . LEU A 1 82 ? -8.050 13.083 9.478 1.00 90.62 82 LEU A CA 1
ATOM 649 C C . LEU A 1 82 ? -9.145 13.464 10.483 1.00 90.62 82 LEU A C 1
ATOM 651 O O . LEU A 1 82 ? -9.973 14.315 10.171 1.00 90.62 82 LEU A O 1
ATOM 655 N N . SER A 1 83 ? -9.098 12.941 11.713 1.00 90.75 83 SER A N 1
ATOM 656 C CA . SER A 1 83 ? -10.042 13.308 12.779 1.00 90.75 83 SER A CA 1
ATOM 657 C C . SER A 1 83 ? -10.023 14.810 13.064 1.00 90.75 83 SER A C 1
ATOM 659 O O . SER A 1 83 ? -11.075 15.425 13.227 1.00 90.75 83 SER A O 1
ATOM 661 N N . HIS A 1 84 ? -8.833 15.420 13.092 1.00 91.69 84 HIS A N 1
ATOM 662 C CA . HIS A 1 84 ? -8.703 16.866 13.270 1.00 91.69 84 HIS A CA 1
ATOM 663 C C . HIS A 1 84 ? -9.312 17.644 12.096 1.00 91.69 84 HIS A C 1
ATOM 665 O O . HIS A 1 84 ? -10.084 18.573 12.319 1.00 91.69 84 HIS A O 1
ATOM 671 N N . LEU A 1 85 ? -9.024 17.231 10.856 1.00 91.12 85 LEU A N 1
ATOM 67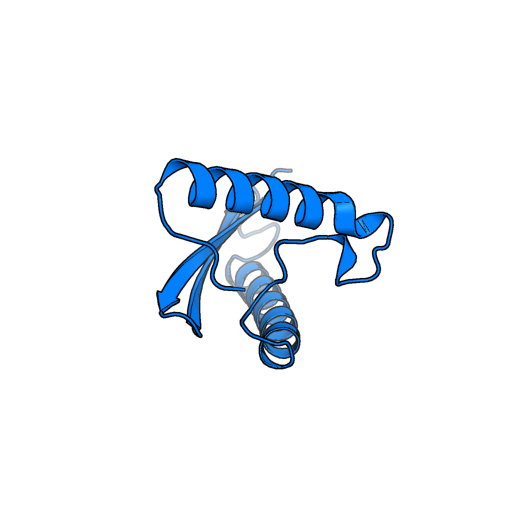2 C CA . LEU A 1 85 ? -9.573 17.851 9.648 1.00 91.12 85 LEU A CA 1
ATOM 673 C C . LEU A 1 85 ? -11.109 17.809 9.631 1.00 91.12 85 LEU A C 1
ATOM 675 O O . LEU A 1 85 ? -11.741 18.816 9.314 1.00 91.12 85 LEU A O 1
ATOM 679 N N . LEU A 1 86 ? -11.712 16.674 9.985 1.00 89.06 86 LEU A N 1
ATOM 680 C CA . LEU A 1 86 ? -13.170 16.520 10.030 1.00 89.06 86 LEU A CA 1
ATOM 681 C C . LEU A 1 86 ? -13.801 17.418 11.101 1.00 89.06 86 LEU A C 1
ATOM 683 O O . LEU A 1 86 ? -14.766 18.129 10.815 1.00 89.06 86 LEU A O 1
ATOM 687 N N . ALA A 1 87 ? -13.204 17.462 12.297 1.00 88.38 87 ALA A N 1
ATOM 688 C CA . ALA A 1 87 ? -13.662 18.322 13.387 1.00 88.38 87 ALA A CA 1
ATOM 689 C C . ALA A 1 87 ? -13.618 19.814 13.014 1.00 88.38 87 ALA A C 1
ATOM 691 O O . ALA A 1 87 ? -14.547 20.553 13.335 1.00 88.38 87 ALA A O 1
ATOM 692 N N . THR A 1 88 ? -12.574 20.263 12.308 1.00 91.44 88 THR A N 1
ATOM 693 C CA . THR A 1 88 ? -12.448 21.660 11.859 1.00 91.44 88 THR A CA 1
ATOM 694 C C . THR A 1 88 ? -13.488 22.042 10.803 1.00 91.44 88 THR A C 1
ATOM 696 O O . THR A 1 88 ? -13.929 23.188 10.772 1.00 91.44 88 THR A O 1
ATOM 699 N N . ASN A 1 89 ? -13.907 21.103 9.952 1.00 85.00 89 ASN A N 1
ATOM 700 C CA . ASN A 1 89 ? -14.813 21.376 8.832 1.00 85.00 89 ASN A CA 1
ATOM 701 C C . ASN A 1 89 ? -16.304 21.137 9.155 1.00 85.00 89 ASN A C 1
ATOM 703 O O . ASN A 1 89 ? -17.121 21.099 8.239 1.00 85.00 89 ASN A O 1
ATOM 707 N N . ASN A 1 90 ? -16.682 20.988 10.435 1.00 66.62 90 ASN A N 1
ATOM 708 C CA . ASN A 1 90 ? -18.059 20.727 10.903 1.00 66.62 90 ASN A CA 1
ATOM 709 C C . ASN A 1 90 ? -18.746 19.497 10.278 1.00 66.62 90 ASN A C 1
ATOM 711 O O . ASN A 1 90 ? -19.963 19.331 10.400 1.00 66.62 90 ASN A O 1
ATOM 715 N N . VAL A 1 91 ? -17.982 18.596 9.660 1.00 63.28 91 VAL A N 1
ATOM 716 C CA . VAL A 1 91 ? -18.473 17.273 9.284 1.00 63.28 91 VAL A CA 1
ATOM 717 C C . VAL A 1 91 ? -18.452 16.445 10.563 1.00 63.28 91 VAL A C 1
ATOM 719 O O . VAL A 1 91 ? -17.393 16.026 11.029 1.00 63.28 91 VAL A O 1
ATOM 722 N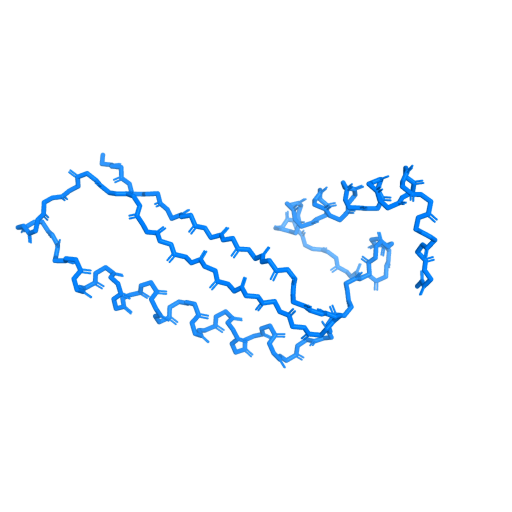 N . LYS A 1 92 ? -19.617 16.276 11.200 1.00 51.41 92 LYS A N 1
ATOM 723 C CA . LYS A 1 92 ? -19.725 15.424 12.389 1.00 51.41 92 LYS A CA 1
ATOM 724 C C . LYS A 1 92 ? -19.344 13.999 11.994 1.00 51.41 92 LYS A C 1
ATOM 726 O O . LYS A 1 92 ? -20.054 13.378 11.208 1.00 51.41 92 LYS A O 1
ATOM 731 N N . SER A 1 93 ? -18.249 13.502 12.571 1.00 49.50 93 SER A N 1
ATOM 732 C CA . SER A 1 93 ? -17.923 12.075 12.603 1.00 49.50 93 SER A CA 1
ATOM 733 C C . SER A 1 93 ? -19.117 11.356 13.215 1.00 49.50 93 SER A C 1
ATOM 735 O O . SER A 1 93 ? -19.344 11.451 14.419 1.00 49.50 93 SER A O 1
ATOM 737 N N . THR A 1 94 ? -19.938 10.738 12.375 1.00 45.69 94 THR A N 1
ATOM 738 C CA . THR A 1 94 ? -21.048 9.898 12.821 1.00 45.69 94 THR A CA 1
ATOM 739 C C . THR A 1 94 ? -20.569 8.461 12.716 1.00 45.69 94 THR A C 1
ATOM 741 O O . THR A 1 94 ? -21.029 7.726 11.857 1.00 45.69 94 THR A O 1
ATOM 744 N N . LEU A 1 95 ? -19.575 8.131 13.540 1.00 42.12 95 LEU A N 1
ATOM 745 C CA . LEU A 1 95 ? -19.058 6.791 13.806 1.00 42.12 95 LEU A CA 1
ATOM 746 C C . LEU A 1 95 ? -18.602 6.777 15.266 1.00 42.12 95 LEU A C 1
ATOM 748 O O . LEU A 1 95 ? -17.827 7.698 15.628 1.00 42.12 95 LEU A O 1
#

Sequence (95 aa):
MVHIIVNTATPINDTSSQIVQFCWRNHTEADISAKEVVAFDRAVILEDKAVLETTDYDVPLDIKLEQHMMTDKPGIVIRRKLSHLLATNNVKSTL

Secondary structure (DSSP, 8-state):
--EEEEEEEEEEETTEEEEEEEEEE-S-TTTS-HHHHHHHHHHHHHHHHHHHTTS-SPPPSSGGGS---GGGHHHHHHHHHHHHHHHHTT-----

pLDDT: mean 90.6, std 10.51, range [42.12, 97.62]